Protein AF-A0A2G7T9G2-F1 (afdb_monomer_lite)

Radius of gyration: 13.06 Å; chains: 1; bounding box: 33×33×36 Å

Secondary structure (DSSP, 8-state):
-PPEEE-HHHHHHHHHHHHHHSGGGGT---S----EEEEEPPTTS--SS-SEEEEE----HHHHHHHHHHHHHHHHHEEE-----

Organism: NCBI:txid2050562

Structure (mmCIF, N/CA/C/O backbone):
data_AF-A0A2G7T9G2-F1
#
_entry.id   AF-A0A2G7T9G2-F1
#
loop_
_atom_site.group_PDB
_atom_site.id
_atom_site.type_symbol
_atom_site.label_atom_id
_atom_site.label_alt_id
_atom_site.label_comp_id
_atom_site.label_asym_id
_atom_site.label_entity_id
_atom_site.label_seq_id
_atom_site.pdbx_PDB_ins_code
_atom_site.Cartn_x
_atom_site.Cartn_y
_atom_si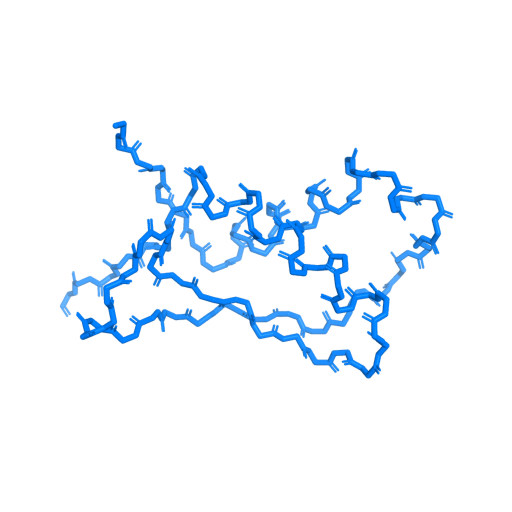te.Cartn_z
_atom_site.occupancy
_atom_site.B_iso_or_equiv
_atom_site.auth_seq_id
_atom_site.auth_comp_id
_atom_site.auth_asym_id
_atom_site.auth_atom_id
_atom_site.pdbx_PDB_model_num
ATOM 1 N N . MET A 1 1 ? -2.575 -1.490 -20.443 1.00 48.69 1 MET A N 1
ATOM 2 C CA . MET A 1 1 ? -1.909 -0.252 -19.984 1.00 48.69 1 MET A CA 1
ATOM 3 C C . MET A 1 1 ? -0.798 -0.679 -19.045 1.00 48.69 1 MET A C 1
ATOM 5 O O . MET A 1 1 ? -1.101 -1.413 -18.115 1.00 48.69 1 MET A O 1
ATOM 9 N N . ASN A 1 2 ? 0.457 -0.314 -19.310 1.00 60.69 2 ASN A N 1
ATOM 10 C CA . ASN A 1 2 ? 1.547 -0.601 -18.373 1.00 60.69 2 ASN A CA 1
ATOM 11 C C . ASN A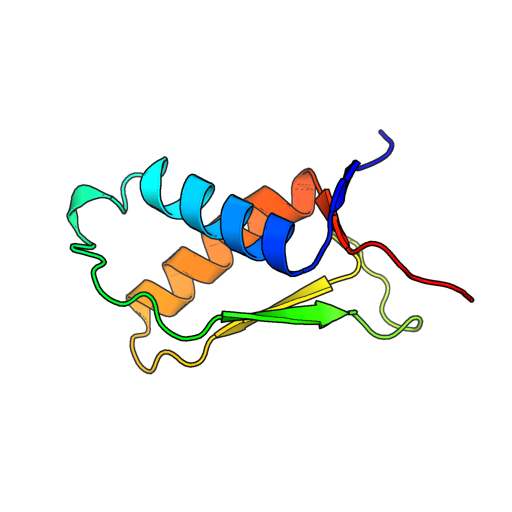 1 2 ? 1.346 0.268 -17.126 1.00 60.69 2 ASN A C 1
ATOM 13 O O . ASN A 1 2 ? 1.305 1.495 -17.246 1.00 60.69 2 ASN A O 1
ATOM 17 N N . ARG A 1 3 ? 1.167 -0.360 -15.959 1.00 72.75 3 ARG A N 1
ATOM 18 C CA . ARG A 1 3 ? 1.118 0.342 -14.669 1.00 72.75 3 ARG A CA 1
ATOM 19 C C . ARG A 1 3 ? 2.478 0.975 -14.382 1.00 72.75 3 ARG A C 1
ATOM 21 O O . ARG A 1 3 ? 3.504 0.504 -14.871 1.00 72.75 3 ARG A O 1
ATOM 28 N N . LYS A 1 4 ? 2.479 2.079 -13.635 1.00 85.25 4 LYS A N 1
ATOM 29 C CA . LYS A 1 4 ? 3.718 2.774 -13.260 1.00 85.25 4 LYS A CA 1
ATOM 30 C C . LYS A 1 4 ? 4.358 2.056 -12.080 1.00 85.25 4 LYS A C 1
ATOM 32 O O . LYS A 1 4 ? 3.656 1.632 -11.173 1.00 85.25 4 LYS A O 1
ATOM 37 N N . GLU A 1 5 ? 5.676 1.965 -12.054 1.00 88.06 5 GLU A N 1
ATOM 38 C CA . GLU A 1 5 ? 6.377 1.357 -10.925 1.00 88.06 5 GLU A CA 1
ATOM 39 C C . GLU A 1 5 ? 6.751 2.416 -9.883 1.00 88.06 5 GLU A C 1
ATOM 41 O O . GLU A 1 5 ? 7.151 3.529 -10.236 1.00 88.06 5 GLU A O 1
ATOM 46 N N . LYS A 1 6 ? 6.609 2.074 -8.600 1.00 89.19 6 LYS A N 1
ATOM 47 C CA . LYS A 1 6 ? 6.946 2.932 -7.458 1.00 89.19 6 LYS A CA 1
ATOM 48 C C . LYS A 1 6 ? 7.698 2.172 -6.371 1.00 89.19 6 LYS A C 1
ATOM 50 O O . LYS A 1 6 ? 7.516 0.964 -6.201 1.00 89.19 6 LYS A O 1
ATOM 55 N N . THR A 1 7 ? 8.550 2.873 -5.622 1.00 88.81 7 THR A N 1
ATOM 56 C CA . THR A 1 7 ? 9.175 2.299 -4.418 1.00 88.81 7 THR A CA 1
ATOM 57 C C . THR A 1 7 ? 8.123 2.092 -3.316 1.00 88.81 7 THR A C 1
ATOM 59 O O . THR A 1 7 ? 7.052 2.709 -3.363 1.00 88.81 7 THR A O 1
ATOM 62 N N . PRO A 1 8 ? 8.401 1.264 -2.290 1.00 87.19 8 PRO A N 1
ATOM 63 C CA . PRO A 1 8 ? 7.521 1.137 -1.128 1.00 87.19 8 PRO A CA 1
ATOM 64 C C . PRO A 1 8 ? 7.125 2.488 -0.513 1.00 87.19 8 PRO A C 1
ATOM 66 O O . PRO A 1 8 ? 5.956 2.717 -0.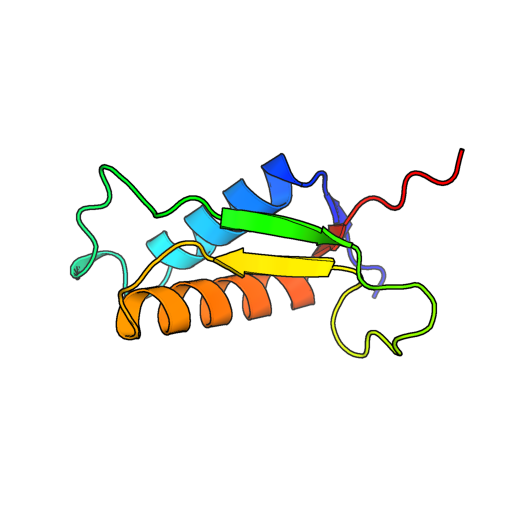214 1.00 87.19 8 PRO A O 1
ATOM 69 N N . GLU A 1 9 ? 8.079 3.407 -0.364 1.00 86.69 9 GLU A N 1
ATOM 70 C CA . GLU A 1 9 ? 7.871 4.726 0.242 1.00 86.69 9 GLU A CA 1
ATOM 71 C C . GLU A 1 9 ? 6.966 5.610 -0.622 1.00 86.69 9 GLU A C 1
ATOM 73 O O . GLU A 1 9 ? 6.107 6.339 -0.115 1.00 86.69 9 GLU A O 1
ATOM 78 N N . GLU A 1 10 ? 7.125 5.528 -1.942 1.00 89.06 10 GLU A N 1
ATOM 79 C CA . GLU A 1 10 ? 6.272 6.242 -2.884 1.00 89.06 10 GLU A CA 1
ATOM 80 C C . GLU A 1 10 ? 4.844 5.689 -2.907 1.00 89.06 10 GLU A C 1
ATOM 82 O O . GLU A 1 10 ? 3.897 6.467 -3.025 1.00 89.06 10 GLU A O 1
ATOM 87 N N . LEU A 1 11 ? 4.673 4.370 -2.773 1.00 89.56 11 LEU A N 1
ATOM 88 C CA . LEU A 1 11 ? 3.357 3.736 -2.659 1.00 89.56 11 LEU A CA 1
ATOM 89 C C . LEU A 1 11 ? 2.665 4.134 -1.352 1.00 89.56 11 LEU A C 1
ATOM 91 O O . LEU A 1 11 ? 1.500 4.521 -1.379 1.00 89.56 11 LEU A O 1
ATOM 95 N N . ILE A 1 12 ? 3.386 4.133 -0.227 1.00 88.12 12 ILE A N 1
ATOM 96 C CA . ILE A 1 12 ? 2.888 4.645 1.062 1.00 88.12 12 ILE A CA 1
ATOM 97 C C . ILE A 1 12 ? 2.436 6.102 0.917 1.00 88.12 12 ILE A C 1
ATOM 99 O O . ILE A 1 12 ? 1.334 6.462 1.334 1.00 88.12 12 ILE A O 1
ATOM 103 N N . SER A 1 13 ? 3.251 6.931 0.263 1.00 86.69 13 SER A N 1
ATOM 104 C CA . SER A 1 13 ? 2.919 8.337 0.014 1.00 86.69 13 SER A CA 1
ATOM 105 C C . SER A 1 13 ? 1.672 8.489 -0.862 1.00 86.69 13 SER A C 1
ATOM 107 O O . SER A 1 13 ? 0.819 9.328 -0.574 1.00 86.69 13 SER A O 1
ATOM 109 N N . ALA A 1 14 ? 1.523 7.657 -1.896 1.00 88.00 14 ALA A N 1
ATOM 110 C CA . ALA A 1 14 ? 0.341 7.647 -2.755 1.00 88.00 14 ALA A CA 1
ATOM 111 C C . ALA A 1 14 ? -0.924 7.203 -1.999 1.00 88.00 14 ALA A C 1
ATOM 113 O O . ALA A 1 14 ? -1.982 7.805 -2.174 1.00 88.00 14 ALA A O 1
ATOM 114 N N . ILE A 1 15 ? -0.817 6.210 -1.107 1.00 87.94 15 ILE A N 1
ATOM 115 C CA . ILE A 1 15 ? -1.924 5.776 -0.236 1.00 87.94 15 ILE A CA 1
ATOM 116 C C . ILE A 1 15 ? -2.354 6.926 0.671 1.00 87.94 15 ILE A C 1
ATOM 118 O O . ILE A 1 15 ? -3.547 7.198 0.797 1.00 87.94 15 ILE A O 1
ATOM 122 N N . TYR A 1 16 ? -1.396 7.640 1.265 1.00 84.44 16 TYR A N 1
ATOM 123 C CA . TYR A 1 16 ? -1.691 8.822 2.066 1.00 84.44 16 TYR A CA 1
ATOM 124 C C . TYR A 1 16 ? -2.392 9.904 1.250 1.00 84.44 16 TYR A C 1
ATOM 126 O O . TYR A 1 16 ? -3.441 10.391 1.668 1.00 84.44 16 TYR A O 1
ATOM 134 N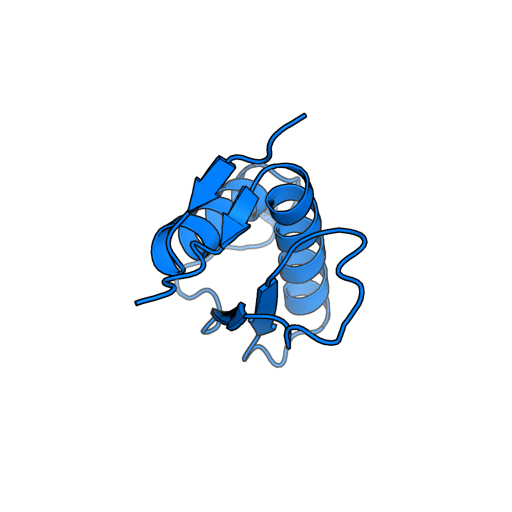 N . GLN A 1 17 ? -1.898 10.231 0.058 1.00 84.06 17 GLN A N 1
ATOM 135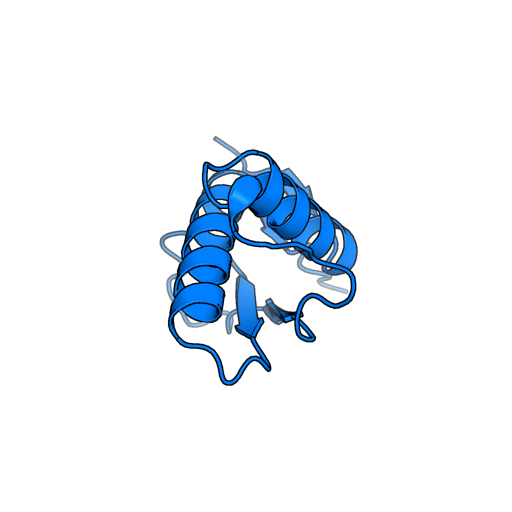 C CA . GLN A 1 17 ? -2.569 11.192 -0.821 1.00 84.06 17 GLN A CA 1
ATOM 136 C C . GLN A 1 17 ? -4.000 10.762 -1.170 1.00 84.06 17 GLN A C 1
ATOM 138 O O . GLN A 1 17 ? -4.912 11.584 -1.101 1.00 84.06 17 GLN A O 1
ATOM 143 N N . ALA A 1 18 ? -4.227 9.480 -1.470 1.00 85.69 18 ALA A N 1
ATOM 144 C CA . ALA A 1 18 ? -5.558 8.946 -1.751 1.00 85.69 18 ALA A CA 1
ATOM 145 C C . ALA A 1 18 ? -6.494 9.016 -0.528 1.00 85.69 18 ALA A C 1
ATOM 147 O O . ALA A 1 18 ? -7.679 9.314 -0.678 1.00 85.69 18 ALA A O 1
ATOM 148 N N . LEU A 1 19 ? -5.971 8.816 0.687 1.00 79.69 19 LEU A N 1
ATOM 149 C CA . LEU A 1 19 ? -6.728 8.985 1.933 1.00 79.69 19 LEU A CA 1
ATOM 150 C C . LEU A 1 19 ? -7.177 10.435 2.149 1.00 79.69 19 LEU A C 1
ATOM 152 O O . LEU A 1 19 ? -8.337 10.661 2.486 1.00 79.69 19 LEU A O 1
ATOM 156 N N . PHE A 1 20 ? -6.287 11.407 1.923 1.00 74.56 20 PHE A N 1
ATOM 157 C CA . PHE A 1 20 ? -6.591 12.836 2.090 1.00 74.56 20 PHE A CA 1
ATOM 158 C C . PHE A 1 20 ? -7.413 13.425 0.936 1.00 74.56 20 PHE A C 1
ATOM 160 O O . PHE A 1 20 ? -8.148 14.389 1.139 1.00 74.56 20 PHE A O 1
ATOM 167 N N . SER A 1 21 ? -7.312 12.855 -0.267 1.00 72.00 21 SER A N 1
ATOM 168 C CA . SER A 1 21 ? -8.160 13.232 -1.403 1.00 72.00 21 SER A CA 1
ATOM 169 C C . SER A 1 21 ? -9.577 12.671 -1.285 1.00 72.00 21 SER A C 1
ATOM 171 O O . SER A 1 21 ? -10.497 13.189 -1.917 1.00 72.00 21 SER A O 1
ATOM 173 N N . SER A 1 22 ? -9.755 11.589 -0.530 1.00 61.19 22 SER A N 1
ATOM 174 C CA . SER A 1 22 ? -11.054 10.964 -0.322 1.00 61.19 22 SER A CA 1
ATOM 175 C C . SER A 1 22 ? -11.804 11.633 0.838 1.00 61.19 22 SER A C 1
ATOM 177 O O . SER A 1 22 ? -11.216 12.313 1.679 1.00 61.19 22 SER A O 1
ATOM 179 N N . GLN A 1 23 ? -13.121 11.423 0.910 1.00 58.19 23 GLN A N 1
ATOM 180 C CA . GLN A 1 23 ? -14.048 12.021 1.895 1.00 58.19 23 GLN A CA 1
ATOM 181 C C . GLN A 1 23 ? -13.686 11.722 3.370 1.00 58.19 23 GLN A C 1
ATOM 183 O O . GLN A 1 23 ? -14.295 12.252 4.299 1.00 58.19 23 GLN A O 1
ATOM 188 N N . TYR A 1 24 ? -12.671 10.888 3.591 1.00 57.12 24 TYR A N 1
ATOM 189 C CA . TYR A 1 24 ? -12.098 10.548 4.886 1.00 57.12 24 TYR A CA 1
ATOM 190 C C . TYR A 1 24 ? -11.239 11.675 5.490 1.00 57.12 24 TYR A C 1
ATOM 192 O O . TYR A 1 24 ? -11.012 11.673 6.697 1.00 57.12 24 TYR A O 1
ATOM 200 N N . SER A 1 25 ? -10.827 12.683 4.712 1.00 55.06 25 SER A N 1
ATOM 201 C CA . SER A 1 25 ? -10.010 13.810 5.201 1.00 55.06 25 SER A CA 1
ATOM 202 C C . SER A 1 25 ? -10.625 14.582 6.375 1.00 55.06 25 SER A C 1
ATOM 204 O O . SER A 1 25 ? -9.894 15.085 7.224 1.00 55.06 25 SER A O 1
ATOM 206 N N . VAL A 1 26 ? -11.958 14.633 6.466 1.00 53.41 26 VAL A N 1
ATOM 207 C CA . VAL A 1 26 ? -12.682 15.360 7.525 1.00 53.41 26 VAL A CA 1
ATOM 208 C C . VAL A 1 26 ? -12.722 14.576 8.844 1.00 53.41 26 VAL A C 1
ATOM 210 O O . VAL A 1 26 ? -12.777 15.172 9.917 1.00 53.41 26 VAL A O 1
ATOM 213 N N . HIS A 1 27 ? -12.656 13.243 8.781 1.00 52.94 27 HIS A N 1
ATOM 214 C CA . HIS A 1 27 ? -12.702 12.370 9.961 1.00 52.94 27 HIS A CA 1
ATOM 215 C C . HIS A 1 27 ? -11.315 12.083 10.542 1.00 52.94 27 HIS A C 1
ATOM 217 O O . HIS A 1 27 ? -11.192 11.704 11.705 1.00 52.94 27 HIS A O 1
ATOM 223 N N . PHE A 1 28 ? -10.258 12.299 9.759 1.00 55.81 28 PHE A N 1
ATOM 224 C CA . PHE A 1 28 ? -8.905 11.941 10.146 1.00 55.81 28 PHE A CA 1
ATOM 225 C C . PHE A 1 28 ? -8.037 13.186 10.383 1.00 55.81 28 PHE A C 1
ATOM 227 O O . PHE A 1 28 ? -7.336 13.668 9.495 1.00 55.81 28 PHE A O 1
ATOM 234 N N . HIS A 1 29 ? -8.008 13.663 11.634 1.00 51.34 29 HIS A N 1
ATOM 235 C CA . HIS A 1 29 ? -6.919 14.507 12.148 1.00 51.34 29 HIS A CA 1
ATOM 236 C C . HIS A 1 29 ? -5.646 13.656 12.278 1.00 51.34 29 HIS A C 1
ATOM 238 O O . HIS A 1 29 ? -5.239 13.238 13.364 1.00 51.34 29 HIS A O 1
ATOM 244 N N . VAL A 1 30 ? -5.024 13.338 11.146 1.00 53.53 30 VAL A N 1
ATOM 245 C CA . VAL A 1 30 ? -3.834 12.496 11.118 1.00 53.53 30 VAL A CA 1
ATOM 246 C C . VAL A 1 30 ? -2.620 13.302 11.552 1.00 53.53 30 VAL A C 1
ATOM 248 O O . VAL A 1 30 ? -1.921 13.895 10.735 1.00 53.53 30 VAL A O 1
ATOM 251 N N . LYS A 1 31 ? -2.309 13.266 12.843 1.00 49.00 31 LYS A N 1
ATOM 252 C CA . LYS A 1 31 ? -0.919 13.466 13.271 1.00 49.00 31 LYS A CA 1
ATOM 253 C C . LYS A 1 31 ? -0.135 12.162 13.379 1.00 49.00 31 LYS A C 1
ATOM 255 O O . LYS A 1 31 ? 1.080 12.235 13.402 1.00 49.00 31 LYS A O 1
ATOM 260 N N . ASN A 1 32 ? -0.799 11.002 13.363 1.00 52.50 32 ASN A N 1
ATOM 261 C CA . ASN A 1 32 ? -0.162 9.684 13.390 1.00 52.50 32 ASN A CA 1
ATOM 262 C C . ASN A 1 32 ? -1.033 8.670 12.632 1.00 52.50 32 ASN A C 1
ATOM 264 O O . ASN A 1 32 ? -1.894 8.027 13.232 1.00 52.50 32 ASN A O 1
ATOM 268 N N . LEU A 1 33 ? -0.861 8.549 11.310 1.00 60.38 33 LEU A N 1
ATOM 269 C CA . LEU A 1 33 ? -1.406 7.385 10.607 1.00 60.38 33 LEU A CA 1
ATOM 270 C C . LEU A 1 33 ? -0.660 6.155 11.164 1.00 60.38 33 LEU A C 1
ATOM 272 O O . LEU A 1 33 ? 0.539 6.249 11.436 1.00 60.38 33 LEU A O 1
ATOM 276 N N . PRO A 1 34 ? -1.354 5.033 11.397 1.00 63.97 34 PRO A N 1
ATOM 277 C CA . PRO A 1 34 ? -0.748 3.785 11.842 1.00 63.97 34 PRO A CA 1
ATOM 278 C C . PRO A 1 34 ? 0.371 3.387 10.879 1.00 63.97 34 PRO A C 1
ATOM 280 O O . PRO A 1 34 ? 0.279 3.674 9.685 1.00 63.97 34 PRO A O 1
ATOM 283 N N . GLY A 1 35 ? 1.401 2.712 11.397 1.00 72.50 35 GLY A N 1
ATOM 284 C CA . GLY A 1 35 ? 2.471 2.143 10.584 1.00 72.50 35 GLY A CA 1
ATOM 285 C C . GLY A 1 35 ? 1.870 1.278 9.480 1.00 72.50 35 GLY A C 1
ATOM 286 O O . GLY A 1 35 ? 1.287 0.224 9.744 1.00 72.50 35 GLY A O 1
ATOM 287 N N . ILE A 1 36 ? 1.929 1.768 8.243 1.00 83.75 36 ILE A N 1
ATOM 288 C CA . ILE A 1 36 ? 1.615 0.970 7.065 1.00 83.75 36 ILE A CA 1
ATOM 289 C C . ILE A 1 36 ? 2.917 0.582 6.390 1.00 83.75 36 ILE A C 1
ATOM 291 O O . ILE A 1 36 ? 3.826 1.401 6.245 1.00 83.75 36 ILE A O 1
ATOM 295 N N . SER A 1 37 ? 3.004 -0.674 5.976 1.00 86.75 37 SER A N 1
ATOM 296 C CA . SER A 1 37 ? 4.139 -1.189 5.219 1.00 86.75 37 SER A CA 1
ATOM 297 C C . SER A 1 37 ? 3.659 -1.881 3.954 1.00 86.75 37 SER A C 1
ATOM 299 O O . SER A 1 37 ? 2.539 -2.385 3.879 1.00 86.75 37 SER A O 1
ATOM 301 N N . ILE A 1 38 ? 4.499 -1.857 2.928 1.00 87.94 38 ILE A N 1
ATOM 302 C CA . ILE A 1 38 ? 4.215 -2.476 1.636 1.00 87.94 38 ILE A CA 1
ATOM 303 C C . ILE A 1 38 ? 4.967 -3.794 1.584 1.00 87.94 38 ILE A C 1
ATOM 305 O O . ILE A 1 38 ? 6.171 -3.834 1.833 1.00 87.94 38 ILE A O 1
ATOM 309 N N . MET A 1 39 ? 4.260 -4.868 1.254 1.00 87.25 39 MET A N 1
ATOM 310 C CA . MET A 1 39 ? 4.851 -6.185 1.047 1.00 87.25 39 MET A CA 1
ATOM 311 C C . MET A 1 39 ? 4.629 -6.604 -0.399 1.00 87.25 39 MET A C 1
ATOM 313 O O . MET A 1 39 ? 3.524 -6.463 -0.921 1.00 87.25 39 MET A O 1
ATOM 317 N N . ALA A 1 40 ? 5.669 -7.127 -1.043 1.00 84.81 40 ALA A N 1
ATOM 318 C CA . ALA A 1 40 ? 5.526 -7.749 -2.352 1.00 84.81 40 ALA A CA 1
ATOM 319 C C . ALA A 1 40 ? 4.627 -8.988 -2.239 1.00 84.81 40 ALA A C 1
ATOM 321 O O . ALA A 1 40 ? 4.723 -9.750 -1.272 1.00 84.81 40 ALA A O 1
ATOM 322 N N . LEU A 1 41 ? 3.765 -9.198 -3.229 1.00 83.00 41 LEU A N 1
ATOM 323 C CA . LEU A 1 41 ? 3.045 -10.455 -3.349 1.00 83.00 41 LEU A CA 1
ATOM 324 C C . LEU A 1 41 ? 4.014 -11.556 -3.799 1.00 83.00 41 LEU A C 1
ATOM 326 O O . LEU A 1 41 ? 4.872 -11.310 -4.652 1.00 83.00 41 LEU A O 1
ATOM 330 N N . PRO A 1 42 ? 3.892 -12.778 -3.255 1.00 70.31 42 PRO A N 1
ATOM 331 C CA . PRO A 1 42 ? 4.632 -13.924 -3.757 1.00 70.31 42 PRO A CA 1
ATOM 332 C C . PRO A 1 42 ? 4.384 -14.106 -5.259 1.00 70.31 42 PRO A C 1
ATOM 334 O O . PRO A 1 42 ? 3.238 -14.076 -5.700 1.00 70.31 42 PRO A O 1
ATOM 337 N N . LEU A 1 43 ? 5.443 -14.391 -6.023 1.00 59.53 43 LEU A N 1
ATOM 338 C CA . LEU A 1 43 ? 5.420 -14.622 -7.482 1.00 59.53 43 LEU A CA 1
ATOM 339 C C . LEU A 1 43 ? 4.406 -15.686 -7.954 1.00 59.53 43 LEU A C 1
ATOM 341 O O . LEU A 1 43 ? 4.111 -15.767 -9.140 1.00 59.53 43 LEU A O 1
ATOM 345 N N . GLN A 1 44 ? 3.897 -16.520 -7.042 1.00 56.75 44 GLN A N 1
ATOM 346 C CA . GLN A 1 44 ? 2.918 -17.575 -7.318 1.00 56.75 44 GLN A CA 1
ATOM 347 C C . GLN A 1 44 ? 1.457 -17.149 -7.106 1.00 56.75 44 GLN A C 1
ATOM 349 O O . GLN A 1 44 ? 0.556 -17.942 -7.374 1.00 56.75 44 GLN A O 1
ATOM 354 N N . GLN A 1 45 ? 1.198 -15.938 -6.608 1.00 56.09 45 GLN A N 1
ATOM 355 C CA . GLN A 1 45 ? -0.158 -15.399 -6.559 1.00 56.09 45 GLN A CA 1
ATOM 356 C C . GLN A 1 45 ? -0.437 -14.642 -7.853 1.00 56.09 45 GLN A C 1
ATOM 358 O O . GLN A 1 45 ? 0.239 -13.662 -8.157 1.00 56.09 45 GLN A O 1
ATOM 363 N N . ASP A 1 46 ? -1.452 -15.094 -8.594 1.00 51.41 46 ASP A N 1
ATOM 364 C CA . ASP A 1 46 ? -2.034 -14.352 -9.711 1.00 51.41 46 ASP A CA 1
ATOM 365 C C . ASP A 1 46 ? -2.559 -13.010 -9.187 1.00 51.41 46 ASP A C 1
ATOM 367 O O . ASP A 1 46 ? -3.678 -12.871 -8.681 1.00 51.41 46 ASP A O 1
ATOM 371 N N . ALA A 1 47 ? -1.693 -12.008 -9.252 1.00 58.69 47 ALA A N 1
ATOM 372 C CA . ALA A 1 47 ? -1.966 -10.638 -8.887 1.00 58.69 47 ALA A CA 1
ATOM 373 C C . ALA A 1 47 ? -2.886 -10.016 -9.945 1.00 58.69 47 ALA A C 1
ATOM 375 O O . ALA A 1 47 ? -2.459 -9.227 -10.784 1.00 58.69 47 ALA A O 1
ATOM 376 N N . CYS A 1 48 ? -4.180 -10.348 -9.899 1.00 59.31 48 CYS A N 1
ATOM 377 C CA . CYS A 1 48 ? -5.180 -9.771 -10.804 1.00 59.31 48 CYS A CA 1
ATOM 378 C C . CYS A 1 48 ? -5.192 -8.226 -10.754 1.00 59.31 48 CYS A C 1
ATOM 380 O O . CYS A 1 48 ? -5.583 -7.577 -11.724 1.00 59.31 48 CYS A O 1
ATOM 382 N N . ALA A 1 49 ? -4.745 -7.625 -9.641 1.00 66.62 49 ALA A N 1
ATOM 383 C CA . ALA A 1 49 ? -4.839 -6.188 -9.390 1.00 66.62 49 ALA A CA 1
ATOM 384 C C . ALA A 1 49 ? -3.500 -5.455 -9.191 1.00 66.62 49 ALA A C 1
ATOM 386 O O . ALA A 1 49 ? -3.411 -4.330 -9.650 1.00 66.62 49 ALA A O 1
ATOM 387 N N . SER A 1 50 ? -2.478 -6.034 -8.551 1.00 78.19 50 SER A N 1
ATOM 388 C CA . SER A 1 50 ? -1.145 -5.420 -8.378 1.00 78.19 50 SER A CA 1
ATOM 389 C C . SER A 1 50 ? -0.175 -6.412 -7.736 1.00 78.19 50 SER A C 1
ATOM 391 O O . SER A 1 50 ? -0.651 -7.333 -7.087 1.00 78.19 50 SER A O 1
ATOM 393 N N . ASN A 1 51 ? 1.143 -6.232 -7.870 1.00 85.88 51 ASN A N 1
ATOM 394 C CA . ASN A 1 51 ? 2.184 -7.107 -7.302 1.00 85.88 51 ASN A CA 1
ATOM 395 C C . ASN A 1 51 ? 2.549 -6.831 -5.822 1.00 85.88 51 ASN A C 1
ATOM 397 O O . ASN A 1 51 ? 3.573 -7.322 -5.341 1.00 85.88 51 ASN A O 1
ATOM 401 N N . TRP A 1 52 ? 1.749 -6.060 -5.083 1.00 88.44 52 TRP A N 1
ATOM 402 C CA . TRP A 1 52 ? 2.001 -5.740 -3.674 1.00 88.44 52 TRP A CA 1
ATOM 403 C C . TRP A 1 52 ? 0.719 -5.653 -2.845 1.00 88.44 52 TRP A C 1
ATOM 405 O O . TRP A 1 52 ? -0.376 -5.472 -3.374 1.00 88.44 52 TRP A O 1
ATOM 415 N N . VAL A 1 53 ? 0.859 -5.753 -1.522 1.00 88.94 53 VAL A N 1
ATOM 416 C CA . VAL A 1 53 ? -0.211 -5.570 -0.531 1.00 88.94 53 VAL A CA 1
ATOM 417 C C . VAL A 1 53 ? 0.218 -4.607 0.569 1.00 88.94 53 VAL A C 1
ATOM 419 O O . VAL A 1 53 ? 1.396 -4.518 0.914 1.00 88.94 53 VAL A O 1
ATOM 422 N N . VAL A 1 54 ? -0.755 -3.894 1.138 1.00 88.50 54 VAL A N 1
ATOM 423 C CA . VAL A 1 54 ? -0.546 -3.048 2.316 1.00 88.50 54 VAL A CA 1
ATOM 424 C C . VAL A 1 54 ? -0.752 -3.862 3.595 1.00 88.50 54 VAL A C 1
ATOM 426 O O . VAL A 1 54 ? -1.795 -4.490 3.793 1.00 88.50 54 VAL A O 1
ATOM 429 N N . ASN A 1 55 ? 0.235 -3.834 4.481 1.00 88.81 55 ASN A N 1
ATOM 430 C CA . ASN A 1 55 ? 0.095 -4.242 5.869 1.00 88.81 55 ASN A CA 1
ATOM 431 C C . ASN A 1 55 ? -0.275 -3.018 6.714 1.00 88.81 55 ASN A C 1
ATOM 433 O O . ASN A 1 55 ? 0.266 -1.935 6.504 1.00 88.81 55 ASN A O 1
ATOM 437 N N . ILE A 1 56 ? -1.212 -3.180 7.647 1.00 87.12 56 ILE A N 1
ATOM 438 C CA . ILE A 1 56 ? -1.786 -2.075 8.422 1.00 87.12 56 ILE A CA 1
ATOM 439 C C . ILE A 1 56 ? -1.727 -2.441 9.901 1.00 87.12 56 ILE A C 1
ATOM 441 O O . ILE A 1 56 ? -2.443 -3.344 10.330 1.00 87.12 56 ILE A O 1
ATOM 445 N N . GLU A 1 57 ? -0.933 -1.711 10.683 1.00 82.19 57 GLU A N 1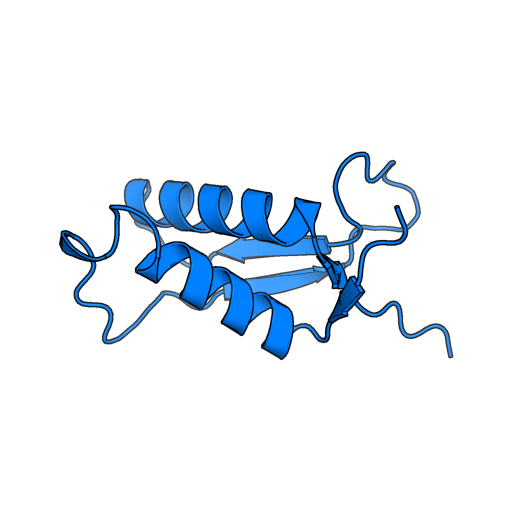
ATOM 446 C CA . GLU A 1 57 ? -0.745 -1.956 12.125 1.00 82.19 57 GLU A CA 1
ATOM 447 C C . GLU A 1 57 ? -1.836 -1.320 13.012 1.00 82.19 57 GLU A C 1
ATOM 449 O O . GLU A 1 57 ? -1.747 -1.316 14.236 1.00 82.19 57 GLU A O 1
ATOM 454 N N . SER A 1 58 ? -2.896 -0.774 12.412 1.00 74.31 58 SER A N 1
ATOM 455 C CA . SER A 1 58 ? -4.005 -0.159 13.147 1.00 74.31 58 SER A CA 1
ATOM 456 C C . SER A 1 58 ? -4.937 -1.185 13.783 1.00 74.31 58 SER A C 1
ATOM 458 O O . SER A 1 58 ? -5.358 -2.133 13.120 1.00 74.31 58 SER A O 1
ATOM 460 N N . GLY A 1 59 ? -5.353 -0.935 15.026 1.00 71.25 59 GLY A N 1
ATOM 461 C CA . GLY A 1 59 ? -6.469 -1.642 15.660 1.00 71.25 59 GLY A CA 1
ATOM 462 C C . GLY A 1 59 ? -7.852 -1.127 15.242 1.00 71.25 59 GLY A C 1
ATOM 463 O O . GLY A 1 59 ? -8.840 -1.819 15.473 1.00 71.25 59 GLY A O 1
ATOM 464 N N . ASP A 1 60 ? -7.933 0.052 14.617 1.00 81.25 60 ASP A N 1
ATOM 465 C CA . ASP A 1 60 ? -9.198 0.702 14.267 1.00 81.25 60 ASP A CA 1
ATOM 466 C C . ASP A 1 60 ? -9.792 0.120 12.962 1.00 81.25 60 ASP A C 1
ATOM 468 O O . ASP A 1 60 ? -9.148 0.184 11.906 1.00 81.25 60 ASP A O 1
ATOM 472 N N . PRO A 1 61 ? -10.999 -0.478 12.993 1.00 81.81 61 PRO A N 1
ATOM 473 C CA . PRO A 1 61 ? -11.599 -1.105 11.815 1.00 81.81 61 PRO A CA 1
ATOM 474 C C . PRO A 1 61 ? -11.938 -0.129 10.682 1.00 81.81 61 PRO A C 1
ATOM 476 O O . PRO A 1 61 ? -11.790 -0.491 9.511 1.00 81.81 61 PRO A O 1
ATOM 479 N N . GLU A 1 62 ? -12.376 1.088 11.009 1.00 80.75 62 GLU A N 1
ATOM 480 C CA . GLU A 1 62 ? -12.785 2.098 10.028 1.00 80.75 62 GLU A CA 1
ATOM 481 C C . GLU A 1 62 ? -11.563 2.649 9.295 1.00 80.75 62 GLU A C 1
ATOM 483 O O . GLU A 1 62 ? -11.541 2.730 8.064 1.00 80.75 62 GLU A O 1
ATOM 488 N N . LEU A 1 63 ? -10.485 2.910 10.032 1.00 78.94 63 LEU A N 1
ATOM 489 C CA . LEU A 1 63 ? -9.206 3.319 9.473 1.00 78.94 63 LEU A CA 1
ATOM 490 C C . LEU A 1 63 ? -8.578 2.215 8.619 1.00 78.94 63 LEU A C 1
ATOM 492 O O . LEU A 1 63 ? -8.078 2.486 7.526 1.00 78.94 63 LEU A O 1
ATOM 496 N N . ARG A 1 64 ? -8.646 0.949 9.053 1.00 83.94 64 ARG A N 1
ATOM 497 C CA . ARG A 1 64 ? -8.204 -0.181 8.215 1.00 83.94 64 ARG A CA 1
ATOM 498 C C . ARG A 1 64 ? -8.989 -0.256 6.909 1.00 83.94 64 ARG A C 1
ATOM 500 O O . ARG A 1 64 ? -8.390 -0.524 5.868 1.00 83.94 64 ARG A O 1
ATOM 507 N N . ALA A 1 65 ? -10.303 -0.041 6.950 1.00 84.50 65 ALA A N 1
ATOM 508 C CA . ALA A 1 65 ? -11.138 -0.037 5.754 1.00 84.50 65 ALA A CA 1
ATOM 509 C C . ALA A 1 65 ? -10.776 1.126 4.817 1.00 84.50 65 ALA A C 1
ATOM 511 O O . ALA A 1 65 ? -10.589 0.903 3.620 1.00 84.50 65 ALA A O 1
ATOM 512 N N . ALA A 1 66 ? -10.580 2.330 5.361 1.00 84.38 66 ALA A N 1
ATOM 513 C CA . ALA A 1 66 ? -10.167 3.502 4.595 1.00 84.38 66 ALA A CA 1
ATOM 514 C C . ALA A 1 66 ? -8.797 3.298 3.923 1.00 84.38 66 ALA A C 1
ATOM 516 O O . ALA A 1 66 ? -8.658 3.537 2.722 1.00 84.38 66 ALA A O 1
ATOM 517 N N . ILE A 1 67 ? -7.802 2.786 4.661 1.00 86.50 67 ILE A N 1
ATOM 518 C CA . ILE A 1 67 ? -6.463 2.501 4.119 1.00 86.50 67 ILE A CA 1
ATOM 519 C C . ILE A 1 67 ? -6.536 1.437 3.022 1.00 86.50 67 ILE A C 1
ATOM 521 O O . ILE A 1 67 ? -5.906 1.600 1.982 1.00 86.50 67 ILE A O 1
ATOM 525 N N . ARG A 1 68 ? -7.323 0.368 3.204 1.00 87.25 68 ARG A N 1
ATOM 526 C CA . ARG A 1 68 ? -7.512 -0.656 2.160 1.00 87.25 68 ARG A CA 1
ATOM 527 C C . ARG A 1 68 ? -8.170 -0.092 0.909 1.00 87.25 68 ARG A C 1
ATOM 529 O O . ARG A 1 68 ? -7.763 -0.443 -0.193 1.00 87.25 68 ARG A O 1
ATOM 536 N N . HIS A 1 69 ? -9.167 0.773 1.072 1.00 87.44 69 HIS A N 1
ATOM 537 C CA . HIS A 1 69 ? -9.820 1.421 -0.057 1.00 87.44 69 HIS A CA 1
ATOM 538 C C . HIS A 1 69 ? -8.835 2.312 -0.826 1.00 87.44 69 HIS A C 1
ATOM 540 O O . HIS A 1 69 ? -8.724 2.202 -2.044 1.00 87.44 69 HIS A O 1
ATOM 546 N N . ALA A 1 70 ? -8.065 3.141 -0.117 1.00 87.75 70 ALA A N 1
ATOM 547 C CA . ALA A 1 70 ? -7.023 3.967 -0.719 1.00 87.75 70 ALA A CA 1
ATOM 548 C C . ALA A 1 70 ? -5.935 3.123 -1.405 1.00 87.75 70 ALA A C 1
ATOM 550 O O . ALA A 1 70 ? -5.572 3.402 -2.543 1.00 87.75 70 ALA A O 1
ATOM 551 N N . ALA A 1 71 ? -5.465 2.052 -0.761 1.00 88.44 71 ALA A N 1
ATOM 552 C CA . ALA A 1 71 ? -4.496 1.131 -1.347 1.00 88.44 71 ALA A CA 1
ATOM 553 C C . ALA A 1 71 ? -5.027 0.462 -2.615 1.00 88.44 71 ALA A C 1
ATOM 555 O O . ALA A 1 71 ? -4.299 0.407 -3.598 1.00 88.44 71 ALA A O 1
ATOM 556 N N . SER A 1 72 ? -6.298 0.051 -2.635 1.00 87.44 72 SER A N 1
ATOM 557 C CA . SER A 1 72 ? -6.940 -0.473 -3.843 1.00 87.44 72 SER A CA 1
ATOM 558 C C . SER A 1 72 ? -6.874 0.540 -4.986 1.00 87.44 72 SER A C 1
ATOM 560 O O . SER A 1 72 ? -6.444 0.190 -6.078 1.00 87.44 72 SER A O 1
ATOM 562 N N . MET A 1 73 ? -7.195 1.816 -4.745 1.00 87.75 73 MET A N 1
ATOM 563 C CA . MET A 1 73 ? -7.076 2.858 -5.778 1.00 87.75 73 MET A CA 1
ATOM 564 C C . MET A 1 73 ? -5.639 2.987 -6.304 1.00 87.75 73 MET A C 1
ATOM 566 O O . MET A 1 73 ? -5.429 3.000 -7.513 1.00 87.75 73 MET A O 1
ATOM 570 N N . VAL A 1 74 ? -4.645 2.998 -5.410 1.00 88.44 74 VAL A N 1
ATOM 571 C CA . VAL A 1 74 ? -3.222 3.074 -5.786 1.00 88.44 74 VAL A CA 1
ATOM 572 C C . VAL A 1 74 ? -2.786 1.837 -6.582 1.00 88.44 74 VAL A C 1
ATOM 574 O O . VAL A 1 74 ? -2.076 1.979 -7.572 1.00 88.44 74 VAL A O 1
ATOM 577 N N . GLN A 1 75 ? -3.252 0.640 -6.219 1.00 88.25 75 GLN A N 1
ATOM 578 C CA . GLN A 1 75 ? -2.959 -0.620 -6.920 1.00 88.25 75 GLN A CA 1
ATOM 579 C C . GLN A 1 75 ? -3.475 -0.644 -8.369 1.00 88.25 75 GLN A C 1
ATOM 581 O O . GLN A 1 75 ? -2.898 -1.325 -9.213 1.00 88.25 75 GLN A O 1
ATOM 586 N N . HIS A 1 76 ? -4.527 0.115 -8.701 1.00 84.69 76 HIS A N 1
ATOM 587 C CA . HIS A 1 76 ? -5.000 0.205 -10.089 1.00 84.69 76 HIS A CA 1
ATOM 588 C C . HIS A 1 76 ? -4.009 0.948 -10.997 1.00 84.69 76 HIS A C 1
ATOM 590 O O . HIS A 1 76 ? -3.961 0.677 -12.200 1.00 84.69 76 HIS A O 1
ATOM 596 N N . GLU A 1 77 ? -3.215 1.859 -10.433 1.00 84.44 77 GLU A N 1
ATOM 597 C CA . GLU A 1 77 ? -2.310 2.742 -11.174 1.00 84.44 77 GLU A CA 1
ATOM 598 C C . GLU A 1 77 ? -0.833 2.350 -11.045 1.00 84.44 77 GLU A C 1
ATOM 600 O O . GLU A 1 77 ? -0.052 2.573 -11.982 1.00 84.44 77 GLU A O 1
ATOM 605 N N . PHE A 1 78 ? -0.452 1.766 -9.905 1.00 88.31 78 PHE A N 1
ATOM 606 C CA . PHE A 1 78 ? 0.938 1.562 -9.524 1.00 88.31 78 PHE A CA 1
ATOM 607 C C . PHE A 1 78 ? 1.243 0.132 -9.083 1.00 88.31 78 PHE A C 1
ATOM 609 O O . PHE A 1 78 ? 0.551 -0.444 -8.243 1.00 88.31 78 PHE A O 1
ATOM 616 N N . ASP A 1 79 ? 2.360 -0.386 -9.581 1.00 88.00 79 ASP A N 1
ATOM 617 C CA . ASP A 1 79 ? 2.995 -1.601 -9.083 1.00 88.00 79 ASP A CA 1
ATOM 618 C C . ASP A 1 79 ? 4.251 -1.257 -8.270 1.00 88.00 79 ASP A C 1
ATOM 620 O O . ASP A 1 79 ? 4.864 -0.195 -8.412 1.00 88.00 79 ASP A O 1
ATOM 624 N N . LEU A 1 80 ? 4.627 -2.167 -7.381 1.00 87.31 80 LEU A N 1
ATOM 625 C CA . LEU A 1 80 ? 5.860 -2.102 -6.620 1.00 87.31 80 LEU A CA 1
ATOM 626 C C . LEU A 1 80 ? 7.025 -2.442 -7.544 1.00 87.31 80 LEU A C 1
ATOM 628 O O . LEU A 1 80 ? 6.984 -3.454 -8.247 1.00 87.31 80 LEU A O 1
ATOM 632 N N . ILE A 1 81 ? 8.086 -1.636 -7.490 1.00 86.44 81 ILE A N 1
ATOM 633 C CA . ILE A 1 81 ? 9.331 -1.932 -8.204 1.00 86.44 81 ILE A CA 1
ATOM 634 C C . ILE A 1 81 ? 9.822 -3.314 -7.772 1.00 86.44 81 ILE A C 1
ATOM 636 O O . ILE A 1 81 ? 10.288 -3.516 -6.646 1.00 86.44 81 ILE A O 1
ATOM 640 N N . SER A 1 82 ? 9.739 -4.268 -8.694 1.00 69.06 82 SER A N 1
ATOM 641 C CA . SER A 1 82 ? 10.324 -5.589 -8.512 1.00 69.06 82 SER A CA 1
ATOM 642 C C . SER A 1 82 ? 11.814 -5.459 -8.798 1.00 69.06 82 SER A C 1
ATOM 644 O O . SER A 1 82 ? 12.241 -5.529 -9.947 1.00 69.06 82 SER A O 1
ATOM 646 N N . ARG A 1 83 ? 12.629 -5.220 -7.761 1.00 56.47 83 ARG A N 1
ATOM 647 C CA . ARG A 1 83 ? 14.089 -5.322 -7.893 1.00 56.47 83 ARG A CA 1
ATOM 648 C C . ARG A 1 83 ? 14.454 -6.788 -8.119 1.00 56.47 83 ARG A C 1
ATOM 650 O O . ARG A 1 83 ? 14.786 -7.503 -7.182 1.00 56.47 83 ARG A O 1
ATOM 657 N N . HIS A 1 84 ? 14.380 -7.227 -9.368 1.00 47.56 84 HIS A N 1
ATOM 658 C CA . HIS A 1 84 ? 15.178 -8.348 -9.830 1.00 47.56 84 HIS A CA 1
ATOM 659 C C . HIS A 1 84 ? 16.613 -7.839 -9.984 1.00 47.56 84 HIS A C 1
ATOM 661 O O . HIS A 1 84 ? 16.919 -7.029 -10.860 1.00 47.56 84 HIS A O 1
ATOM 667 N N . SER A 1 85 ? 17.488 -8.266 -9.083 1.00 36.12 85 SER A N 1
ATOM 668 C CA . SER A 1 85 ? 18.938 -8.264 -9.275 1.00 36.12 85 SER A CA 1
ATOM 669 C C . SER A 1 85 ? 19.465 -9.600 -8.791 1.00 36.12 85 SER A C 1
ATOM 671 O O . SER A 1 85 ? 19.029 -10.019 -7.696 1.00 36.12 85 SER A O 1
#

pLDDT: mean 75.68, std 14.31, range [36.12, 89.56]

Foldseek 3Di:
DDAAEDAFVVLVVQLVVLLCVDPNVVVDPPPDQFDKTKDAAPPPDPCVQERIDIDGPDPDPVSVVSSRVSSSVSSNRYYYPPPDD

Sequence (85 aa):
MNRKEKTPEELISAIYQALFSSQYSVHFHVKNLPGISIMALPLQQDACASNWVVNIESGDPELRAAIRHAASMVQHEFDLISRHS